Protein AF-A0A955GDG4-F1 (afdb_monomer_lite)

Sequence (163 aa):
MNALVKVDTLNDVQTFAKDVKKFIYDNKMWMDIHGKGYVFVDGWSLTGGLLGVSPLVKDLENLSDENTIRYRATVELVKEDKIVGVGVAICTNKEKGKTAFDEYAVASMAQTRAVGKAYRLYIGWIMKLAGFESTPFEEMQTEAVSPDKMAEIVKAAKNGEDS

pLDDT: mean 87.76, std 16.28, range [35.12, 98.75]

Structure (mmCIF, N/CA/C/O backbone):
data_AF-A0A955GDG4-F1
#
_entry.id   AF-A0A955GDG4-F1
#
loop_
_atom_site.group_PDB
_atom_site.id
_atom_site.type_symbol
_atom_site.label_atom_id
_atom_site.label_alt_id
_atom_site.label_comp_id
_atom_site.label_asym_id
_atom_site.label_entity_id
_atom_site.label_seq_id
_atom_site.pdbx_PDB_ins_code
_atom_site.Cartn_x
_atom_site.Cartn_y
_atom_site.Cartn_z
_atom_site.occupancy
_atom_site.B_iso_or_equiv
_atom_site.auth_seq_id
_atom_site.auth_comp_id
_atom_site.auth_asym_id
_atom_site.auth_atom_id
_atom_site.pdbx_PDB_model_num
ATOM 1 N N . MET A 1 1 ? -6.225 -12.538 7.804 1.00 63.41 1 MET A N 1
ATOM 2 C CA . MET A 1 1 ? -5.660 -11.972 9.050 1.00 63.41 1 MET A CA 1
ATOM 3 C C . MET A 1 1 ? -6.815 -11.401 9.855 1.00 63.41 1 MET A C 1
ATOM 5 O O . MET A 1 1 ? -7.653 -10.741 9.254 1.00 63.41 1 MET A O 1
ATOM 9 N N . ASN A 1 2 ? -6.910 -11.684 11.156 1.00 81.00 2 ASN A N 1
ATOM 10 C CA . ASN A 1 2 ? -7.973 -11.099 11.982 1.00 81.00 2 ASN A CA 1
ATOM 11 C C . ASN A 1 2 ? -7.687 -9.613 12.224 1.00 81.00 2 ASN A C 1
ATOM 13 O O . ASN A 1 2 ? -6.524 -9.222 12.320 1.00 81.00 2 ASN A O 1
ATOM 17 N N . ALA A 1 3 ? -8.738 -8.796 12.322 1.00 88.31 3 ALA A N 1
ATOM 18 C CA . ALA A 1 3 ? -8.584 -7.389 12.671 1.00 88.31 3 ALA A CA 1
ATOM 19 C C . ALA A 1 3 ? -7.998 -7.249 14.083 1.00 88.31 3 ALA A C 1
ATOM 21 O O . ALA A 1 3 ? -8.452 -7.913 15.016 1.00 88.31 3 ALA A O 1
ATOM 22 N N . LEU A 1 4 ? -6.998 -6.380 14.228 1.00 89.00 4 LEU A N 1
ATOM 23 C CA . LEU A 1 4 ? -6.408 -6.024 15.522 1.00 89.00 4 LEU A CA 1
ATOM 24 C C . LEU A 1 4 ? -7.190 -4.894 16.199 1.00 89.00 4 LEU A C 1
ATOM 26 O O . LEU A 1 4 ? -7.192 -4.789 17.422 1.00 89.00 4 LEU A O 1
ATOM 30 N N . VAL A 1 5 ? -7.868 -4.068 15.400 1.00 90.94 5 VAL A N 1
ATOM 31 C CA . VAL A 1 5 ? -8.708 -2.963 15.855 1.00 90.94 5 VAL A CA 1
ATOM 32 C C . VAL A 1 5 ? -10.131 -3.176 15.362 1.00 90.94 5 VAL A C 1
ATOM 34 O O . VAL A 1 5 ? -10.372 -3.428 14.179 1.00 90.94 5 VAL A O 1
ATOM 37 N N . LYS A 1 6 ? -11.087 -3.038 16.279 1.00 90.19 6 LYS A N 1
ATOM 38 C CA . LYS A 1 6 ? -12.514 -3.033 15.970 1.00 90.19 6 LYS A CA 1
ATOM 39 C C . LYS A 1 6 ? -13.004 -1.588 15.893 1.00 90.19 6 LYS A C 1
ATOM 41 O O . LYS A 1 6 ? -12.700 -0.796 16.778 1.00 90.19 6 LYS A O 1
ATOM 46 N N . VAL A 1 7 ? -13.735 -1.253 14.833 1.00 90.62 7 VAL A N 1
ATOM 47 C CA . VAL A 1 7 ? -14.260 0.096 14.584 1.00 90.62 7 VAL A CA 1
ATOM 48 C C . VAL A 1 7 ? -15.758 -0.027 14.327 1.00 90.62 7 VAL A C 1
ATOM 50 O O . VAL A 1 7 ? -16.162 -0.345 13.210 1.00 90.62 7 VAL A O 1
ATOM 53 N N . ASP A 1 8 ? -16.566 0.184 15.367 1.00 92.50 8 ASP A N 1
ATOM 54 C CA . ASP A 1 8 ? -18.025 0.009 15.308 1.00 92.50 8 ASP A CA 1
ATOM 55 C C . ASP A 1 8 ? -18.773 1.350 15.376 1.00 92.50 8 ASP A C 1
ATOM 57 O O . ASP A 1 8 ? -19.908 1.467 14.914 1.00 92.50 8 ASP A O 1
ATOM 61 N N . THR A 1 9 ? -18.145 2.377 15.954 1.00 95.00 9 THR A N 1
ATOM 62 C CA . THR A 1 9 ? -18.748 3.690 16.193 1.00 95.00 9 THR A CA 1
ATOM 63 C C . THR A 1 9 ? -17.945 4.824 15.555 1.00 95.00 9 THR A C 1
ATOM 65 O O . THR A 1 9 ? -16.758 4.698 15.255 1.00 95.00 9 THR A O 1
ATOM 68 N N . LEU A 1 10 ? -18.576 5.993 15.395 1.00 93.50 10 LEU A N 1
ATOM 69 C CA . LEU A 1 10 ? -17.876 7.206 14.954 1.00 93.50 10 LEU A CA 1
ATOM 70 C C . LEU A 1 10 ? -16.747 7.617 15.914 1.00 93.50 10 LEU A C 1
ATOM 72 O O . LEU A 1 10 ? -15.733 8.152 15.471 1.00 93.50 10 LEU A O 1
ATOM 76 N N . ASN A 1 11 ? -16.901 7.356 17.214 1.00 95.06 11 ASN A N 1
ATOM 77 C CA . ASN A 1 11 ? -15.852 7.624 18.194 1.00 95.06 11 ASN A CA 1
ATOM 78 C C . ASN A 1 11 ? -14.640 6.699 17.990 1.00 95.06 11 ASN A C 1
ATOM 80 O O . ASN A 1 11 ? -13.497 7.152 18.094 1.00 95.06 11 ASN A O 1
ATOM 84 N N . ASP A 1 12 ? -14.876 5.435 17.632 1.00 95.25 12 ASP A N 1
ATOM 85 C CA . ASP A 1 12 ? -13.801 4.491 17.309 1.00 95.25 12 ASP A CA 1
ATOM 86 C C . ASP A 1 12 ? -13.054 4.942 16.058 1.00 95.25 12 ASP A C 1
ATOM 88 O O . ASP A 1 12 ? -11.829 4.946 16.045 1.00 95.25 12 ASP A O 1
ATOM 92 N N . VAL A 1 13 ? -13.778 5.409 15.033 1.00 94.75 13 VAL A N 1
ATOM 93 C CA . VAL A 1 13 ? -13.177 5.976 13.817 1.00 94.75 13 VAL A CA 1
ATOM 94 C C . VAL A 1 13 ? -12.256 7.149 14.155 1.00 94.75 13 VAL A C 1
ATOM 96 O O . VAL A 1 13 ? -11.131 7.215 13.663 1.00 94.75 13 VAL A O 1
ATOM 99 N N . GLN A 1 14 ? -12.719 8.087 14.986 1.00 94.50 14 GLN A N 1
ATOM 100 C CA . GLN A 1 14 ? -11.936 9.267 15.358 1.00 94.50 14 GLN A CA 1
ATOM 101 C C . GLN A 1 14 ? -10.701 8.905 16.184 1.00 94.50 14 GLN A C 1
ATOM 103 O O . GLN A 1 14 ? -9.633 9.476 15.966 1.00 94.50 14 GLN A O 1
ATOM 108 N N . THR A 1 15 ? -10.844 7.971 17.124 1.00 95.94 15 THR A N 1
ATOM 109 C CA . THR A 1 15 ? -9.729 7.463 17.933 1.00 95.94 15 THR A CA 1
ATOM 110 C C . THR A 1 15 ? -8.715 6.752 17.044 1.00 95.94 15 THR A C 1
ATOM 112 O O . THR A 1 15 ? -7.544 7.122 17.030 1.00 95.94 15 THR A O 1
ATOM 115 N N . PHE A 1 16 ? -9.181 5.838 16.192 1.00 96.44 16 PHE A N 1
ATOM 116 C CA . PHE A 1 16 ? -8.334 5.100 15.265 1.00 96.44 16 PHE A CA 1
ATOM 117 C C . PHE A 1 16 ? -7.578 6.025 14.307 1.00 96.44 16 PHE A C 1
ATOM 119 O O . PHE A 1 16 ? -6.375 5.871 14.130 1.00 96.44 16 PHE A O 1
ATOM 126 N N . ALA A 1 17 ? -8.238 7.036 13.734 1.00 95.94 17 ALA A N 1
ATOM 127 C CA . ALA A 1 17 ? -7.579 7.999 12.853 1.00 95.94 17 ALA A CA 1
ATOM 128 C C . ALA A 1 17 ? -6.474 8.798 13.572 1.00 95.94 17 ALA A C 1
ATOM 130 O O . ALA A 1 17 ? -5.433 9.076 12.974 1.00 95.94 17 ALA A O 1
ATOM 131 N N . LYS A 1 18 ? -6.664 9.148 14.853 1.00 96.31 18 LYS A N 1
ATOM 132 C CA . LYS A 1 18 ? -5.635 9.820 15.667 1.00 96.31 18 LYS A CA 1
ATOM 133 C C . LYS A 1 18 ? -4.446 8.903 15.948 1.00 96.31 18 LYS A C 1
ATOM 135 O O . LYS A 1 18 ? -3.306 9.347 15.810 1.00 96.31 18 LYS A O 1
ATOM 140 N N . ASP A 1 19 ? -4.701 7.645 16.289 1.00 95.75 19 ASP A N 1
ATOM 141 C CA . ASP A 1 19 ? -3.647 6.665 16.570 1.00 95.75 19 ASP A CA 1
ATOM 142 C C . ASP A 1 19 ? -2.843 6.338 15.308 1.00 95.75 19 ASP A C 1
ATOM 144 O O . ASP A 1 19 ? -1.612 6.361 15.329 1.00 95.75 19 ASP A O 1
ATOM 148 N N . VAL A 1 20 ? -3.532 6.135 14.181 1.00 95.69 20 VAL A N 1
ATOM 149 C CA . VAL A 1 20 ? -2.919 5.948 12.858 1.00 95.69 20 VAL A CA 1
ATOM 150 C C . VAL A 1 20 ? -2.070 7.157 12.484 1.00 95.69 20 VAL A C 1
ATOM 152 O O . VAL A 1 20 ? -0.925 6.981 12.069 1.00 95.69 20 VAL A O 1
ATOM 155 N N . LYS A 1 21 ? -2.582 8.382 12.681 1.00 96.12 21 LYS A N 1
ATOM 156 C CA . LYS A 1 21 ? -1.802 9.607 12.466 1.00 96.12 21 LYS A CA 1
ATOM 157 C C . LYS A 1 21 ? -0.504 9.561 13.258 1.00 96.12 21 LYS A C 1
ATOM 159 O O . LYS A 1 21 ? 0.564 9.697 12.670 1.00 96.12 21 LYS A O 1
ATOM 164 N N . LYS A 1 22 ? -0.598 9.359 14.574 1.00 95.62 22 LYS A N 1
ATOM 165 C CA . LYS A 1 22 ? 0.564 9.337 15.464 1.00 95.62 22 LYS A CA 1
ATOM 166 C C . LYS A 1 22 ? 1.584 8.293 15.010 1.00 95.62 22 LYS A C 1
ATOM 168 O O . LYS A 1 22 ? 2.756 8.612 14.865 1.00 95.62 22 LYS A O 1
ATOM 173 N N . PHE A 1 23 ? 1.133 7.075 14.724 1.00 95.19 23 PHE A N 1
ATOM 174 C CA . PHE A 1 23 ? 2.026 5.990 14.335 1.00 95.19 23 PHE A CA 1
ATOM 175 C C . PHE A 1 23 ? 2.717 6.252 12.991 1.00 95.19 23 PHE A C 1
ATOM 177 O O . PHE A 1 23 ? 3.922 6.038 12.879 1.00 95.19 23 PHE A O 1
ATOM 184 N N . ILE A 1 24 ? 1.990 6.745 11.984 1.00 94.75 24 ILE A N 1
ATOM 185 C CA . ILE A 1 24 ? 2.569 7.091 10.676 1.00 94.75 24 ILE A CA 1
ATOM 186 C C . ILE A 1 24 ? 3.599 8.218 10.819 1.00 94.75 24 ILE A C 1
ATOM 188 O O . ILE A 1 24 ? 4.669 8.129 10.215 1.00 94.75 24 ILE A O 1
ATOM 192 N N . TYR A 1 25 ? 3.298 9.246 11.623 1.00 92.75 25 TYR A N 1
ATOM 193 C CA . TYR A 1 25 ? 4.219 10.355 11.887 1.00 92.75 25 TYR A CA 1
ATOM 194 C C . TYR A 1 25 ? 5.493 9.880 12.586 1.00 92.75 25 TYR A C 1
ATOM 196 O O . TYR A 1 25 ? 6.583 10.075 12.054 1.00 92.75 25 TYR A O 1
ATOM 204 N N . ASP A 1 26 ? 5.353 9.205 13.728 1.00 93.50 26 ASP A N 1
ATOM 205 C CA . ASP A 1 26 ? 6.481 8.783 14.565 1.00 93.50 26 ASP A CA 1
ATOM 206 C C . ASP A 1 26 ? 7.419 7.809 13.839 1.00 93.50 26 ASP A C 1
ATOM 208 O O . ASP A 1 26 ? 8.624 7.798 14.083 1.00 93.50 26 ASP A O 1
ATOM 212 N N . ASN A 1 27 ? 6.874 6.997 12.927 1.00 92.94 27 ASN A N 1
ATOM 213 C CA . ASN A 1 27 ? 7.638 6.015 12.158 1.00 92.94 27 ASN A CA 1
ATOM 214 C C . ASN A 1 27 ? 8.034 6.509 10.759 1.00 92.94 27 ASN A C 1
ATOM 216 O O . ASN A 1 27 ? 8.499 5.712 9.946 1.00 92.94 27 ASN A O 1
ATOM 220 N N . LYS A 1 28 ? 7.855 7.804 10.460 1.00 92.88 28 LYS A N 1
ATOM 221 C CA . LYS A 1 28 ? 8.263 8.430 9.190 1.00 92.88 28 LYS A CA 1
ATOM 222 C C . LYS A 1 28 ? 7.710 7.721 7.946 1.00 92.88 28 LYS A C 1
ATOM 224 O O . LYS A 1 28 ? 8.375 7.624 6.918 1.00 92.88 28 LYS A O 1
ATOM 229 N N . MET A 1 29 ? 6.467 7.241 8.024 1.00 95.38 29 MET A N 1
ATOM 230 C CA . MET A 1 29 ? 5.785 6.543 6.923 1.00 95.38 29 MET A CA 1
ATOM 231 C C . MET A 1 29 ? 5.067 7.508 5.960 1.00 95.38 29 MET A C 1
ATOM 233 O O . MET A 1 29 ? 4.070 7.155 5.327 1.00 95.38 29 MET A O 1
ATOM 237 N N . TRP A 1 30 ? 5.541 8.748 5.865 1.00 94.00 30 TRP A N 1
ATOM 238 C CA . TRP A 1 30 ? 4.927 9.810 5.078 1.00 94.00 30 TRP A CA 1
ATOM 239 C C . TRP A 1 30 ? 5.981 10.801 4.572 1.00 94.00 30 TRP A C 1
ATOM 241 O O . TRP A 1 30 ? 7.115 10.818 5.049 1.00 94.00 30 TRP A O 1
ATOM 251 N N . MET A 1 31 ? 5.591 11.640 3.614 1.00 90.56 31 MET A N 1
ATOM 252 C CA . MET A 1 31 ? 6.402 12.737 3.092 1.00 90.56 31 MET A CA 1
ATOM 253 C C . MET A 1 31 ? 5.569 14.012 2.960 1.00 90.56 31 MET A C 1
ATOM 255 O O . MET A 1 31 ? 4.429 13.958 2.493 1.00 90.56 31 MET A O 1
ATOM 259 N N . ASP A 1 32 ? 6.144 15.158 3.327 1.00 90.31 32 ASP A N 1
ATOM 260 C CA . ASP A 1 32 ? 5.565 16.460 2.997 1.00 90.31 32 ASP A CA 1
ATOM 261 C C . ASP A 1 32 ? 5.885 16.841 1.551 1.00 90.31 32 ASP A C 1
ATOM 263 O O . ASP A 1 32 ? 7.043 16.844 1.129 1.00 90.31 32 ASP A O 1
ATOM 267 N N . ILE A 1 33 ? 4.850 17.186 0.788 1.00 86.81 33 ILE A N 1
ATOM 268 C CA . ILE A 1 33 ? 4.995 17.807 -0.525 1.00 86.81 33 ILE A CA 1
ATOM 269 C C . ILE A 1 33 ? 4.131 19.064 -0.548 1.00 86.81 33 ILE A C 1
ATOM 271 O O . ILE A 1 33 ? 2.908 18.997 -0.691 1.00 86.81 33 ILE A O 1
ATOM 275 N N . HIS A 1 34 ? 4.792 20.218 -0.438 1.00 88.69 34 HIS A N 1
ATOM 276 C CA . HIS A 1 34 ? 4.173 21.547 -0.426 1.00 88.69 34 HIS A CA 1
ATOM 277 C C . HIS A 1 34 ? 3.135 21.727 0.697 1.00 88.69 34 HIS A C 1
ATOM 279 O O . HIS A 1 34 ? 2.036 22.232 0.456 1.00 88.69 34 HIS A O 1
ATOM 285 N N . GLY A 1 35 ? 3.473 21.309 1.921 1.00 86.81 35 GLY A N 1
ATOM 286 C CA . GLY A 1 35 ? 2.611 21.450 3.099 1.00 86.81 35 GL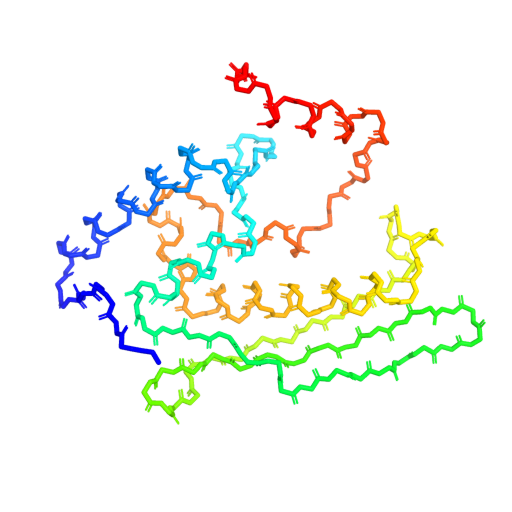Y A CA 1
ATOM 287 C C . GLY A 1 35 ? 1.472 20.430 3.162 1.00 86.81 35 GLY A C 1
ATOM 288 O O . GLY A 1 35 ? 0.496 20.632 3.887 1.00 86.81 35 GLY A O 1
ATOM 289 N N . LYS A 1 36 ? 1.550 19.364 2.360 1.00 89.62 36 LYS A N 1
ATOM 290 C CA . LYS A 1 36 ? 0.587 18.261 2.335 1.00 89.62 36 LYS A CA 1
ATOM 291 C C . LYS A 1 36 ? 1.314 16.953 2.612 1.00 89.62 36 LYS A C 1
ATOM 293 O O . LYS A 1 36 ? 2.249 16.610 1.894 1.00 89.62 36 LYS A O 1
ATOM 298 N N . GLY A 1 37 ? 0.848 16.207 3.611 1.00 92.62 37 GLY A N 1
ATOM 299 C CA . GLY A 1 37 ? 1.430 14.918 3.976 1.00 92.62 37 GLY A CA 1
ATOM 300 C C . GLY A 1 37 ? 0.875 13.767 3.138 1.00 92.62 37 GLY A C 1
ATOM 301 O O . GLY A 1 37 ? -0.323 13.494 3.185 1.00 92.62 37 GLY A O 1
ATOM 302 N N . TYR A 1 38 ? 1.740 13.062 2.414 1.00 94.25 38 TYR A N 1
ATOM 303 C CA . TYR A 1 38 ? 1.403 11.886 1.611 1.00 94.25 38 TYR A CA 1
ATOM 304 C C . TYR A 1 38 ? 2.000 10.634 2.243 1.00 94.25 38 TYR A C 1
ATOM 306 O O . TYR A 1 38 ? 3.196 10.576 2.510 1.00 94.25 38 TYR A O 1
ATOM 314 N N . VAL A 1 39 ? 1.163 9.629 2.486 1.00 95.69 39 VAL A N 1
ATOM 315 C CA . VAL A 1 39 ? 1.562 8.395 3.177 1.00 95.69 39 VAL A CA 1
ATOM 316 C C . VAL A 1 39 ? 2.139 7.400 2.168 1.00 95.69 39 VAL A C 1
ATOM 318 O O . VAL A 1 39 ? 1.540 7.194 1.105 1.00 95.69 39 VAL A O 1
ATOM 321 N N . PHE A 1 40 ? 3.272 6.777 2.506 1.00 96.06 40 PHE A N 1
ATOM 322 C CA . PHE A 1 40 ? 3.849 5.664 1.742 1.00 96.06 40 PHE A CA 1
ATOM 323 C C . PHE A 1 40 ? 2.964 4.420 1.836 1.00 96.06 40 PHE A C 1
ATOM 325 O O . PHE A 1 40 ? 2.215 4.244 2.800 1.00 96.06 40 PHE A O 1
ATOM 332 N N . VAL A 1 41 ? 3.073 3.512 0.871 1.00 96.06 41 VAL A N 1
ATOM 333 C CA . VAL A 1 41 ? 2.280 2.274 0.802 1.00 96.06 41 VAL A CA 1
ATOM 334 C C . VAL A 1 41 ? 2.343 1.441 2.090 1.00 96.06 41 VAL A C 1
ATOM 336 O O . VAL A 1 41 ? 1.364 0.781 2.445 1.00 96.06 41 VAL A O 1
ATOM 339 N N . ASP A 1 42 ? 3.440 1.526 2.841 1.00 93.75 42 ASP A N 1
ATOM 340 C CA . ASP A 1 42 ? 3.607 0.846 4.126 1.00 93.75 42 ASP A CA 1
ATOM 341 C C . ASP A 1 42 ? 2.626 1.366 5.186 1.00 93.75 42 ASP A C 1
ATOM 343 O O . ASP A 1 42 ? 2.003 0.572 5.890 1.00 93.75 42 ASP A O 1
ATOM 347 N N . GLY A 1 43 ? 2.393 2.682 5.255 1.00 96.31 43 GLY A N 1
ATOM 348 C CA . GLY A 1 43 ? 1.409 3.272 6.169 1.00 96.31 43 GLY A CA 1
ATOM 349 C C . GLY A 1 43 ? -0.035 2.918 5.790 1.00 96.31 43 GLY A C 1
ATOM 350 O O . GLY A 1 43 ? -0.879 2.676 6.661 1.00 96.31 43 GLY A O 1
ATOM 351 N N . TRP A 1 44 ? -0.317 2.798 4.488 1.00 97.62 44 TRP A N 1
ATOM 352 C CA . TRP A 1 44 ? -1.592 2.270 3.987 1.00 97.62 44 TRP A CA 1
ATOM 353 C C . TRP A 1 44 ? -1.797 0.807 4.377 1.00 97.62 44 TRP A C 1
ATOM 355 O O . TRP A 1 44 ? -2.863 0.446 4.880 1.00 97.62 44 TRP A O 1
ATOM 365 N N . SER A 1 45 ? -0.760 -0.009 4.202 1.00 96.38 45 SER A N 1
ATOM 366 C CA . SER A 1 45 ? -0.778 -1.437 4.519 1.00 96.38 45 SER A CA 1
ATOM 367 C C . SER A 1 45 ? -0.892 -1.687 6.021 1.00 96.38 45 SER A C 1
ATOM 369 O O . SER A 1 45 ? -1.659 -2.553 6.431 1.00 96.38 45 SER A O 1
ATOM 371 N N . LEU A 1 46 ? -0.218 -0.886 6.851 1.00 95.81 46 LEU A N 1
ATOM 372 C CA . LEU A 1 46 ? -0.382 -0.892 8.305 1.00 95.81 46 LEU A CA 1
ATOM 373 C C . LEU A 1 46 ? -1.840 -0.620 8.687 1.00 95.81 46 LEU A C 1
ATOM 375 O O . LEU A 1 46 ? -2.449 -1.400 9.415 1.00 95.81 46 LEU A O 1
ATOM 379 N N . THR A 1 47 ? -2.408 0.474 8.176 1.00 96.56 47 THR A N 1
ATOM 380 C CA . THR A 1 47 ? -3.779 0.887 8.510 1.00 96.56 47 THR A CA 1
ATOM 381 C C . THR A 1 47 ? -4.793 -0.171 8.083 1.00 96.56 47 THR A C 1
ATOM 383 O O . THR A 1 47 ? -5.685 -0.527 8.852 1.00 96.56 47 THR A O 1
ATOM 386 N N . GLY A 1 48 ? -4.631 -0.729 6.880 1.00 97.06 48 GLY A N 1
ATOM 387 C CA . GLY A 1 48 ? -5.433 -1.851 6.405 1.00 97.06 48 GLY A CA 1
ATOM 388 C C . GLY A 1 48 ? -5.272 -3.104 7.264 1.00 97.06 48 GLY A C 1
ATOM 389 O O . GLY A 1 48 ? -6.269 -3.701 7.667 1.00 97.06 48 GLY A O 1
ATOM 390 N N . GLY A 1 49 ? -4.036 -3.471 7.599 1.00 96.75 49 GLY A N 1
ATOM 391 C CA . GLY A 1 49 ? -3.714 -4.638 8.418 1.00 96.75 49 GLY A CA 1
ATOM 392 C C . GLY A 1 49 ? -4.330 -4.570 9.814 1.00 96.75 49 GLY A C 1
ATOM 393 O O . GLY A 1 49 ? -4.913 -5.553 10.271 1.00 96.75 49 GLY A O 1
ATOM 394 N N . LEU A 1 50 ? -4.313 -3.394 10.453 1.00 96.00 50 LEU A N 1
ATOM 395 C CA . LEU A 1 50 ? -4.992 -3.162 11.735 1.00 96.00 50 LEU A CA 1
ATOM 396 C C . LEU A 1 50 ? -6.503 -3.437 11.646 1.00 96.00 50 LEU A C 1
ATOM 398 O O . LEU A 1 50 ? -7.088 -3.968 12.588 1.00 96.00 50 LEU A O 1
ATOM 402 N N . LEU A 1 51 ? -7.117 -3.161 10.493 1.00 96.06 51 LEU A N 1
ATOM 403 C CA . LEU A 1 51 ? -8.529 -3.436 10.198 1.00 96.06 51 LEU A CA 1
ATOM 404 C C . LEU A 1 51 ? -8.790 -4.860 9.664 1.00 96.06 51 LEU A C 1
ATOM 406 O O . LEU A 1 51 ? -9.925 -5.177 9.283 1.00 96.06 51 LEU A O 1
ATOM 410 N N . GLY A 1 52 ? -7.762 -5.714 9.625 1.00 96.62 52 GLY A N 1
ATOM 411 C CA . GLY A 1 52 ? -7.836 -7.093 9.134 1.00 96.62 52 GLY A CA 1
ATOM 412 C C . GLY A 1 52 ? -7.875 -7.213 7.609 1.00 96.62 52 GLY A C 1
ATOM 413 O O . GLY A 1 52 ? -8.374 -8.208 7.089 1.00 96.62 52 GLY A O 1
ATOM 414 N N . VAL A 1 53 ? -7.400 -6.195 6.888 1.00 97.75 53 VAL A N 1
ATOM 415 C CA . VAL A 1 53 ? -7.452 -6.109 5.423 1.00 97.75 53 VAL A CA 1
ATOM 416 C C . VAL A 1 53 ? -6.042 -6.222 4.862 1.00 97.75 53 VAL A C 1
ATOM 418 O O . VAL A 1 53 ? -5.197 -5.362 5.118 1.00 97.75 53 VAL A O 1
ATOM 421 N N . SER A 1 54 ? -5.786 -7.255 4.066 1.00 97.31 54 SER A N 1
ATOM 422 C CA . SER A 1 54 ? -4.468 -7.527 3.482 1.00 97.31 54 SER A CA 1
ATOM 423 C C . SER A 1 54 ? -4.497 -7.381 1.960 1.00 97.31 54 SER A C 1
ATOM 425 O O . SER A 1 54 ? -5.500 -7.755 1.350 1.00 97.31 54 SER A O 1
ATOM 427 N N . PRO A 1 55 ? -3.429 -6.875 1.322 1.00 97.88 55 PRO A N 1
ATOM 428 C CA . PRO A 1 55 ? -3.351 -6.813 -0.125 1.00 97.88 55 PRO A CA 1
ATOM 429 C C . PRO A 1 55 ? -2.818 -8.138 -0.685 1.00 97.88 55 PRO A C 1
ATOM 431 O O . PRO A 1 55 ? -1.928 -8.762 -0.107 1.00 97.88 55 PRO A O 1
ATOM 434 N N . LEU A 1 56 ? -3.332 -8.551 -1.837 1.00 97.75 56 LEU A N 1
ATOM 435 C CA . LEU A 1 56 ? -2.893 -9.721 -2.583 1.00 97.75 56 LEU A CA 1
ATOM 436 C C . LEU A 1 56 ? -2.665 -9.308 -4.035 1.00 97.75 56 LEU A C 1
ATOM 438 O O . LEU A 1 56 ? -3.572 -8.798 -4.691 1.00 97.75 56 LEU A O 1
ATOM 442 N N . VAL A 1 57 ? -1.449 -9.513 -4.542 1.00 98.00 57 VAL A N 1
ATOM 443 C CA . VAL A 1 57 ? -1.148 -9.290 -5.962 1.00 98.00 57 VAL A CA 1
ATOM 444 C C . VAL A 1 57 ? -1.837 -10.392 -6.753 1.00 98.00 57 VAL A C 1
ATOM 446 O O . VAL A 1 57 ? -1.443 -11.554 -6.691 1.00 98.00 57 VAL A O 1
ATOM 449 N N . LYS A 1 58 ? -2.912 -10.023 -7.446 1.00 98.25 58 LYS A N 1
ATOM 450 C CA . LYS A 1 58 ? -3.717 -10.947 -8.238 1.00 98.25 58 LYS A CA 1
ATOM 451 C C . LYS A 1 58 ? -3.045 -11.257 -9.566 1.00 98.25 58 LYS A C 1
ATOM 453 O O . LYS A 1 58 ? -3.101 -12.396 -10.020 1.00 98.25 58 LYS A O 1
ATOM 458 N N . ASP A 1 59 ? -2.454 -10.2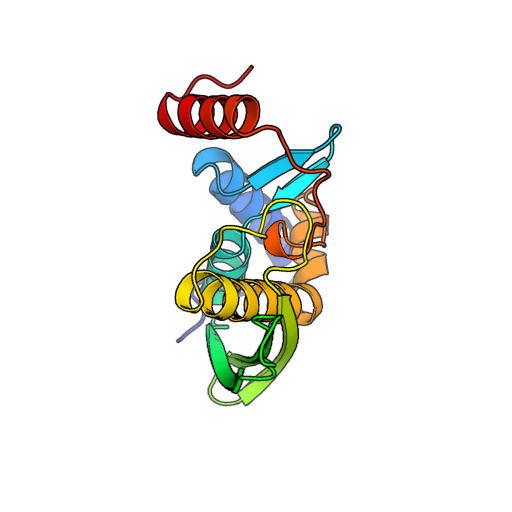34 -10.175 1.00 98.19 59 ASP A N 1
ATOM 459 C CA . ASP A 1 59 ? -1.842 -10.333 -11.490 1.00 98.19 59 ASP A CA 1
ATOM 460 C C . ASP A 1 59 ? -0.727 -9.299 -11.675 1.00 98.19 59 ASP A C 1
ATOM 462 O O . ASP A 1 59 ? -0.785 -8.198 -11.111 1.00 98.19 59 ASP A O 1
ATOM 466 N N . LEU A 1 60 ? 0.276 -9.665 -12.474 1.00 98.38 60 LEU A N 1
ATOM 467 C CA . LEU A 1 60 ? 1.408 -8.823 -12.849 1.00 98.38 60 LEU A CA 1
ATOM 468 C C . LEU A 1 60 ? 1.763 -9.084 -14.316 1.00 98.38 60 LEU A C 1
ATOM 470 O O . LEU A 1 60 ? 2.512 -10.002 -14.646 1.00 98.38 60 LEU A O 1
ATOM 474 N N . GLU A 1 61 ? 1.227 -8.247 -15.193 1.00 98.38 61 GLU A N 1
ATOM 475 C CA . GLU A 1 61 ? 1.355 -8.386 -16.639 1.00 98.38 61 GLU A CA 1
ATOM 476 C C . GLU A 1 61 ? 2.566 -7.596 -17.139 1.00 98.38 61 GLU A C 1
ATOM 478 O O . GLU A 1 61 ? 2.671 -6.385 -16.903 1.00 98.38 61 GLU A O 1
ATOM 483 N N . ASN A 1 62 ? 3.458 -8.267 -17.871 1.00 98.12 62 ASN A N 1
ATOM 484 C CA . ASN A 1 62 ? 4.503 -7.602 -18.642 1.00 98.12 62 ASN A CA 1
ATOM 485 C C . ASN A 1 62 ? 3.895 -7.070 -19.952 1.00 98.12 62 ASN A C 1
ATOM 487 O O . ASN A 1 62 ? 3.444 -7.842 -20.793 1.00 98.12 62 ASN A O 1
ATOM 491 N N . LEU A 1 63 ? 3.876 -5.746 -20.107 1.00 97.81 63 LEU A N 1
ATOM 492 C CA . LEU A 1 63 ? 3.367 -5.022 -21.279 1.00 97.81 63 LEU A CA 1
ATOM 493 C C . LEU A 1 63 ? 4.501 -4.304 -22.032 1.00 97.81 63 LEU A C 1
ATOM 495 O O . LEU A 1 63 ? 4.262 -3.272 -22.674 1.00 97.81 63 LEU A O 1
ATOM 499 N N . SER A 1 64 ? 5.734 -4.783 -21.857 1.00 96.69 64 SER A N 1
ATOM 500 C CA . SER A 1 64 ? 6.941 -4.188 -22.426 1.00 96.69 64 SER A CA 1
ATOM 501 C C . SER A 1 64 ? 7.029 -4.400 -23.938 1.00 96.69 64 SER A C 1
ATOM 503 O O . SER A 1 64 ? 6.486 -5.356 -24.490 1.00 96.69 64 SER A O 1
ATOM 505 N N . ASP A 1 65 ? 7.743 -3.492 -24.594 1.00 95.94 65 ASP A N 1
ATOM 506 C CA . ASP A 1 65 ? 8.160 -3.583 -25.993 1.00 95.94 65 ASP A CA 1
ATOM 507 C C . ASP A 1 65 ? 9.692 -3.457 -26.086 1.00 95.94 65 ASP A C 1
ATOM 509 O O . ASP A 1 65 ? 10.368 -3.300 -25.069 1.00 95.94 65 ASP A O 1
ATOM 513 N N . GLU A 1 66 ? 10.253 -3.508 -27.297 1.00 92.81 66 GLU A N 1
ATOM 514 C CA . GLU A 1 66 ? 11.708 -3.454 -27.527 1.00 92.81 66 GLU A CA 1
ATOM 515 C C . GLU A 1 66 ? 12.399 -2.233 -26.892 1.00 92.81 66 GLU A C 1
ATOM 517 O O . GLU A 1 66 ? 13.589 -2.283 -26.590 1.00 92.81 66 GLU A O 1
ATOM 522 N N . ASN A 1 67 ? 11.672 -1.131 -26.677 1.00 92.12 67 ASN A N 1
ATOM 523 C CA . ASN A 1 67 ? 12.232 0.151 -26.249 1.00 92.12 67 ASN A CA 1
ATOM 524 C C . ASN A 1 67 ? 11.707 0.632 -24.889 1.00 92.12 67 ASN A C 1
ATOM 526 O O . ASN A 1 67 ? 12.140 1.686 -24.392 1.00 92.12 67 ASN A O 1
ATOM 530 N N . THR A 1 68 ? 10.746 -0.085 -24.309 1.00 94.75 68 THR A N 1
ATOM 531 C CA . THR A 1 68 ? 9.976 0.365 -23.152 1.00 94.75 68 THR A CA 1
ATOM 532 C C . THR A 1 68 ? 9.676 -0.788 -22.219 1.00 94.75 68 THR A C 1
ATOM 534 O O . THR A 1 68 ? 8.959 -1.717 -22.575 1.00 94.75 68 THR A O 1
ATOM 537 N N . ILE A 1 69 ? 10.119 -0.648 -20.973 1.00 96.25 69 ILE A N 1
ATOM 538 C CA . ILE A 1 69 ? 9.693 -1.531 -19.895 1.00 96.25 69 ILE A CA 1
ATOM 539 C C . ILE A 1 69 ? 8.363 -1.009 -19.364 1.00 96.25 69 ILE A C 1
ATOM 541 O O . ILE A 1 69 ? 8.249 0.175 -19.010 1.00 96.25 69 ILE A O 1
ATOM 545 N N . ARG A 1 70 ? 7.354 -1.876 -19.287 1.00 97.56 70 ARG A N 1
ATOM 546 C CA . ARG A 1 70 ? 6.031 -1.543 -18.760 1.00 97.56 70 ARG A CA 1
ATOM 547 C C . ARG A 1 70 ? 5.410 -2.744 -18.066 1.00 97.56 70 ARG A C 1
ATOM 549 O O . ARG A 1 70 ? 5.317 -3.818 -18.643 1.00 97.56 70 ARG A O 1
ATOM 556 N N . TYR A 1 71 ? 4.899 -2.517 -16.864 1.00 98.31 71 TYR A N 1
ATOM 557 C CA . TYR A 1 71 ? 4.158 -3.518 -16.107 1.00 98.31 71 TYR A CA 1
ATOM 558 C C . TYR A 1 71 ? 2.814 -2.976 -15.661 1.00 98.31 71 TYR A C 1
ATOM 560 O O . TYR A 1 71 ? 2.715 -1.817 -15.249 1.00 98.31 71 TYR A O 1
ATOM 568 N N . ARG A 1 72 ? 1.797 -3.833 -15.707 1.00 98.50 72 ARG A N 1
ATOM 569 C CA . ARG A 1 72 ? 0.496 -3.604 -15.083 1.00 98.50 72 ARG A CA 1
ATOM 570 C C . ARG A 1 72 ? 0.342 -4.568 -13.919 1.00 98.50 72 ARG A C 1
ATOM 572 O O . ARG A 1 72 ? 0.535 -5.762 -14.088 1.00 98.50 72 ARG A O 1
ATOM 579 N N . ALA A 1 73 ? -0.022 -4.054 -12.753 1.00 98.69 73 ALA A N 1
ATOM 580 C CA . ALA A 1 73 ? -0.345 -4.874 -11.596 1.00 98.69 73 ALA A CA 1
ATOM 581 C C . ALA A 1 73 ? -1.818 -4.706 -11.223 1.00 98.69 73 ALA A C 1
ATOM 583 O O . ALA A 1 73 ? -2.345 -3.587 -11.241 1.00 98.69 73 ALA A O 1
ATOM 584 N N . THR A 1 74 ? -2.450 -5.813 -10.843 1.00 98.75 74 THR A N 1
ATOM 585 C CA . THR A 1 74 ? -3.782 -5.849 -10.234 1.00 98.75 74 THR A CA 1
ATOM 586 C C . THR A 1 74 ? -3.648 -6.397 -8.820 1.00 98.75 74 THR A C 1
ATOM 588 O O . THR A 1 74 ? -3.084 -7.471 -8.616 1.00 98.75 74 THR A O 1
ATOM 591 N N . VAL A 1 75 ? -4.159 -5.662 -7.837 1.00 98.75 75 VAL A N 1
ATOM 592 C CA . VAL A 1 75 ? -4.136 -6.026 -6.418 1.00 98.75 75 VAL A CA 1
ATOM 593 C C . VAL A 1 75 ? -5.557 -6.092 -5.891 1.00 98.75 75 VAL A C 1
ATOM 595 O O . VAL A 1 75 ? -6.334 -5.158 -6.075 1.00 98.75 75 VAL A O 1
ATOM 598 N N . GLU A 1 76 ? -5.877 -7.173 -5.196 1.00 98.69 76 GLU A N 1
ATOM 599 C CA . GLU A 1 76 ? -7.118 -7.347 -4.449 1.00 98.69 76 GLU A CA 1
ATOM 600 C C . GLU A 1 76 ? -6.851 -7.097 -2.962 1.00 98.69 76 GLU A C 1
ATOM 602 O O . GLU A 1 76 ? -5.829 -7.513 -2.424 1.00 98.69 76 GLU A O 1
ATOM 607 N N . LEU A 1 77 ? -7.766 -6.418 -2.278 1.00 98.62 77 LEU A N 1
ATOM 608 C CA . LEU A 1 77 ? -7.788 -6.369 -0.821 1.00 98.62 77 LEU A CA 1
ATOM 609 C C . LEU A 1 77 ? -8.690 -7.476 -0.306 1.00 98.62 77 LEU A C 1
ATOM 611 O O . LEU A 1 77 ? -9.844 -7.570 -0.723 1.00 98.62 77 LEU A O 1
ATOM 615 N N . VAL A 1 78 ? -8.188 -8.264 0.637 1.0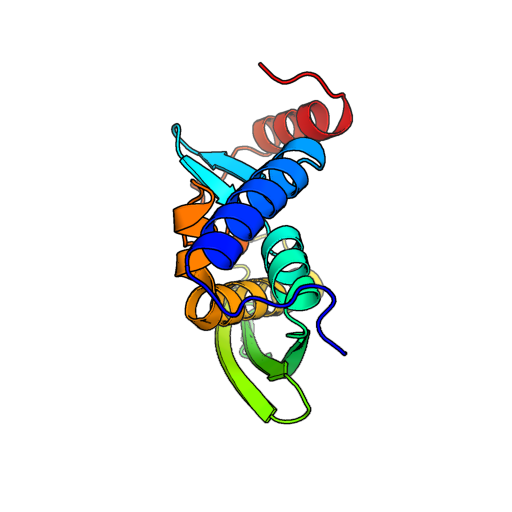0 98.06 78 VAL A N 1
ATOM 616 C CA . VAL A 1 78 ? -8.898 -9.397 1.225 1.00 98.06 78 VAL A CA 1
ATOM 617 C C . VAL A 1 78 ? -9.151 -9.138 2.705 1.00 98.06 78 VAL A C 1
ATOM 619 O O . VAL A 1 78 ? -8.231 -8.792 3.449 1.00 98.06 78 VAL A O 1
ATOM 622 N N . LYS A 1 79 ? -10.396 -9.339 3.138 1.00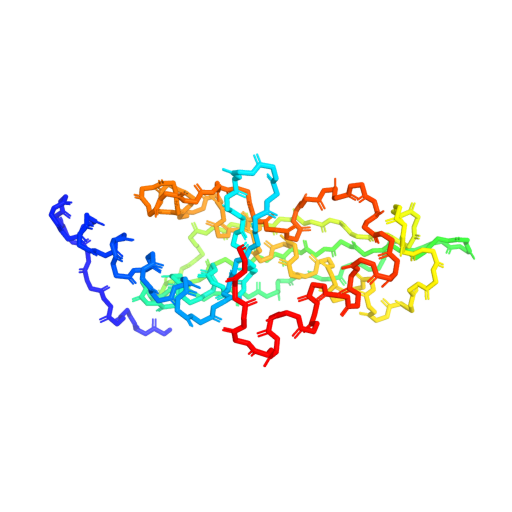 96.38 79 LYS A N 1
ATOM 623 C CA . LYS A 1 79 ? -10.817 -9.338 4.543 1.00 96.38 79 LYS A CA 1
ATOM 624 C C . LYS A 1 79 ? -11.711 -10.551 4.775 1.00 96.38 79 LYS A C 1
ATOM 626 O O . LYS A 1 79 ? -12.708 -10.694 4.076 1.00 96.38 79 LYS A O 1
ATOM 631 N N . GLU A 1 80 ? -11.353 -11.410 5.731 1.00 93.31 80 GLU A N 1
ATOM 632 C CA . GLU A 1 80 ? -12.111 -12.642 6.044 1.00 93.31 80 GLU A CA 1
ATOM 633 C C . GLU A 1 80 ? -12.445 -13.467 4.782 1.00 93.31 80 GLU A C 1
ATOM 635 O O . GLU A 1 80 ? -13.599 -13.806 4.528 1.00 93.31 80 GLU A O 1
ATOM 640 N N . ASP A 1 81 ? -11.433 -13.706 3.942 1.00 91.38 81 ASP A N 1
ATOM 641 C CA . ASP A 1 81 ? -11.524 -14.450 2.673 1.00 91.38 81 ASP A CA 1
ATOM 642 C C . ASP A 1 81 ? -12.448 -13.839 1.602 1.00 91.38 81 ASP A C 1
ATOM 644 O O . ASP A 1 81 ? -12.716 -14.455 0.570 1.00 91.38 81 ASP A O 1
ATOM 648 N N . LYS A 1 82 ? -12.905 -12.597 1.797 1.00 96.56 82 LYS A N 1
ATOM 649 C CA . LYS A 1 82 ? -13.684 -11.837 0.814 1.00 96.56 82 LYS A CA 1
ATOM 650 C C . LYS A 1 82 ? -12.847 -10.728 0.200 1.00 96.56 82 LYS A C 1
ATOM 652 O O . LYS A 1 82 ? -12.147 -10.003 0.906 1.00 96.56 82 LYS A O 1
ATOM 657 N N . ILE A 1 83 ? -12.988 -10.548 -1.110 1.00 97.94 83 ILE A N 1
ATOM 658 C CA . ILE A 1 83 ? -12.433 -9.393 -1.817 1.00 97.94 83 ILE A CA 1
ATOM 659 C C . ILE A 1 83 ? -13.272 -8.163 -1.450 1.00 97.94 83 ILE A C 1
ATOM 661 O O . ILE A 1 83 ? -14.480 -8.139 -1.681 1.00 97.94 83 ILE A O 1
ATOM 665 N N . VAL A 1 84 ? -12.633 -7.149 -0.869 1.00 97.88 84 VAL A N 1
ATOM 666 C CA . VAL A 1 84 ? -13.281 -5.906 -0.405 1.00 97.88 84 VAL A CA 1
ATOM 667 C C . VAL A 1 84 ? -12.852 -4.667 -1.186 1.00 97.88 84 VAL A C 1
ATOM 669 O O . VAL A 1 84 ? -13.454 -3.605 -1.045 1.00 97.88 84 VAL A O 1
ATOM 672 N N . GLY A 1 85 ? -11.827 -4.788 -2.025 1.00 97.69 85 GLY A N 1
ATOM 673 C CA . GLY A 1 85 ? -11.333 -3.701 -2.857 1.00 97.69 85 GLY A CA 1
ATOM 674 C C . GLY A 1 85 ? -10.386 -4.211 -3.929 1.00 97.69 85 GLY A C 1
ATOM 675 O O . GLY A 1 85 ? -9.816 -5.291 -3.794 1.00 97.69 85 GLY A O 1
ATOM 676 N N . VAL A 1 86 ? -10.222 -3.431 -4.993 1.00 98.38 86 VAL A N 1
ATOM 677 C CA . VAL A 1 86 ? -9.302 -3.738 -6.091 1.00 98.38 86 VAL A CA 1
ATOM 678 C C . VAL A 1 86 ? -8.571 -2.464 -6.491 1.00 98.38 86 VAL A C 1
ATOM 680 O O . VAL A 1 86 ? -9.179 -1.400 -6.603 1.00 98.38 86 VAL A O 1
ATOM 683 N N . GLY A 1 87 ? -7.268 -2.574 -6.713 1.00 97.94 87 GLY A N 1
ATOM 684 C CA . GLY A 1 87 ? -6.424 -1.525 -7.265 1.00 97.94 87 GLY A CA 1
ATOM 685 C C . GLY A 1 87 ? -5.708 -2.025 -8.507 1.00 97.94 87 GLY A C 1
ATOM 686 O O . GLY A 1 87 ? -5.222 -3.151 -8.547 1.00 97.94 87 GLY A O 1
ATOM 687 N N . VAL A 1 88 ? -5.635 -1.176 -9.525 1.00 98.25 88 VAL A N 1
ATOM 688 C CA . VAL A 1 88 ? -4.880 -1.447 -10.750 1.00 98.25 88 VAL A CA 1
ATOM 689 C C . VAL A 1 88 ? -3.938 -0.282 -10.980 1.00 98.25 88 VAL A C 1
ATOM 691 O O . VAL A 1 88 ? -4.353 0.876 -10.893 1.00 98.25 88 VAL A O 1
ATOM 694 N N . ALA A 1 89 ? -2.682 -0.583 -11.287 1.00 97.19 89 ALA A N 1
ATOM 695 C CA . ALA A 1 89 ? -1.694 0.429 -11.620 1.00 97.19 89 ALA A CA 1
ATOM 696 C C . ALA A 1 89 ? -0.757 -0.040 -12.729 1.00 97.19 89 ALA A C 1
ATOM 698 O O . ALA A 1 89 ? -0.533 -1.234 -12.919 1.00 97.19 89 ALA A O 1
ATOM 699 N N . ILE A 1 90 ? -0.198 0.933 -13.445 1.00 96.88 90 ILE A N 1
ATOM 700 C CA . ILE A 1 90 ? 0.843 0.725 -14.447 1.00 96.88 90 ILE A CA 1
ATOM 701 C C . ILE A 1 90 ? 2.097 1.471 -13.991 1.00 96.88 90 ILE A C 1
ATOM 703 O O . ILE A 1 90 ? 2.017 2.556 -13.406 1.00 96.88 90 ILE A O 1
ATOM 707 N N . CYS A 1 91 ? 3.260 0.884 -14.256 1.00 94.94 91 CYS A N 1
ATOM 708 C CA . CYS A 1 91 ? 4.540 1.567 -14.151 1.00 94.94 91 CYS A CA 1
ATOM 709 C C . CYS A 1 91 ? 5.350 1.351 -15.429 1.00 94.94 91 CYS A C 1
ATOM 711 O O . CYS A 1 91 ? 5.302 0.274 -16.026 1.00 94.94 91 CYS A O 1
ATOM 713 N N . THR A 1 92 ? 6.093 2.373 -15.852 1.00 95.56 92 THR A N 1
ATOM 714 C CA . THR A 1 92 ? 7.005 2.287 -16.999 1.00 95.56 92 THR A CA 1
ATOM 715 C C . THR A 1 92 ? 8.320 3.022 -16.752 1.00 95.56 92 THR A C 1
ATOM 717 O O . THR A 1 92 ? 8.348 4.042 -16.060 1.00 95.56 92 THR A O 1
ATOM 720 N N . ASN A 1 93 ? 9.413 2.540 -17.357 1.00 92.56 93 ASN A N 1
ATOM 721 C CA . ASN A 1 93 ? 10.707 3.233 -17.341 1.00 92.56 93 ASN A CA 1
ATOM 722 C C . ASN A 1 93 ? 10.686 4.574 -18.104 1.00 92.56 93 ASN A C 1
ATOM 724 O O . ASN A 1 93 ? 11.611 5.368 -17.977 1.00 92.56 93 ASN A O 1
ATOM 728 N N . LYS A 1 94 ? 9.629 4.875 -18.872 1.00 92.31 94 LYS A N 1
ATOM 729 C CA . LYS A 1 94 ? 9.447 6.186 -19.525 1.00 92.31 94 LYS A CA 1
ATOM 730 C C . LYS A 1 94 ? 8.899 7.270 -18.596 1.00 92.31 94 LYS A C 1
ATOM 732 O O . LYS A 1 94 ? 8.809 8.427 -18.999 1.00 92.31 94 LYS A O 1
ATOM 737 N N . GLU A 1 95 ? 8.524 6.931 -17.366 1.00 87.81 95 GLU A N 1
ATOM 738 C CA . GLU A 1 95 ? 8.163 7.943 -16.377 1.00 87.81 95 GLU A CA 1
ATOM 739 C C . GLU A 1 95 ? 9.376 8.798 -15.997 1.00 87.81 95 GLU A C 1
ATOM 741 O O . GLU A 1 95 ? 10.515 8.324 -15.956 1.00 87.81 95 GLU A O 1
ATOM 746 N N . LYS A 1 96 ? 9.130 10.079 -15.700 1.00 83.44 96 LYS A N 1
ATOM 747 C CA . LYS A 1 96 ? 10.181 11.037 -15.340 1.00 83.44 96 LYS A CA 1
ATOM 748 C C . LYS A 1 96 ? 11.032 10.480 -14.189 1.00 83.44 96 LYS A C 1
ATOM 750 O O . LYS A 1 96 ? 10.499 10.098 -13.152 1.00 83.44 96 LYS A O 1
ATOM 755 N N . GLY A 1 97 ? 12.350 10.439 -14.382 1.00 78.81 97 GLY A N 1
ATOM 756 C CA . GLY A 1 97 ? 13.304 9.933 -13.387 1.00 78.81 97 GLY A CA 1
ATOM 757 C C . GLY A 1 97 ? 13.458 8.407 -13.329 1.00 78.81 97 GLY A C 1
ATOM 758 O O . GLY A 1 97 ? 14.240 7.931 -12.514 1.00 78.81 97 GLY A O 1
ATOM 759 N N . LYS A 1 98 ? 12.768 7.640 -14.188 1.00 80.75 98 LYS A N 1
ATOM 760 C CA . LYS A 1 98 ? 12.805 6.163 -14.184 1.00 80.75 98 LYS A CA 1
ATOM 761 C C . LYS A 1 98 ? 13.453 5.534 -15.412 1.00 80.75 98 LYS A C 1
ATOM 763 O O . LYS A 1 98 ? 13.426 4.319 -15.567 1.00 80.75 98 LYS A O 1
ATOM 768 N N . THR A 1 99 ? 14.069 6.338 -16.273 1.00 78.00 99 THR A N 1
ATOM 769 C CA . THR A 1 99 ? 14.691 5.863 -17.520 1.00 78.00 99 THR A CA 1
ATOM 770 C C . THR A 1 99 ? 15.839 4.885 -17.293 1.00 78.00 99 THR A C 1
ATOM 772 O O . THR A 1 99 ? 16.099 4.064 -18.164 1.00 78.00 99 THR A O 1
ATOM 775 N N . ALA A 1 100 ? 16.497 4.955 -16.133 1.00 82.38 100 ALA A N 1
ATOM 776 C CA . ALA A 1 100 ? 17.584 4.060 -15.736 1.00 82.38 100 ALA A CA 1
ATOM 777 C C . ALA A 1 100 ? 17.127 2.890 -14.843 1.00 82.38 100 ALA A C 1
ATOM 779 O O . ALA A 1 100 ? 17.968 2.196 -14.286 1.00 82.38 100 ALA A O 1
ATOM 780 N N . PHE A 1 101 ? 15.818 2.706 -14.634 1.00 85.50 101 PHE A N 1
ATOM 781 C CA . PHE A 1 101 ? 15.324 1.649 -13.754 1.00 85.50 101 PHE A CA 1
ATOM 782 C C . PHE A 1 101 ? 15.366 0.303 -14.470 1.00 85.50 101 PHE A C 1
ATOM 784 O O . PHE A 1 101 ? 14.883 0.176 -15.598 1.00 85.50 101 PHE A O 1
ATOM 791 N N . ASP A 1 102 ? 15.875 -0.699 -13.762 1.00 91.69 102 ASP A N 1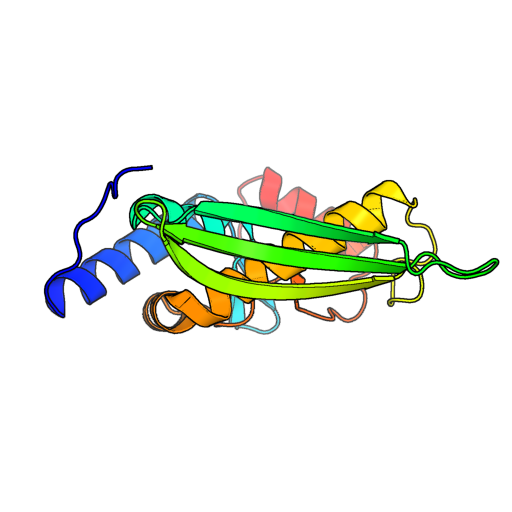
ATOM 792 C CA . ASP A 1 102 ? 15.826 -2.090 -14.190 1.00 91.69 102 ASP A CA 1
ATOM 793 C C . ASP A 1 102 ? 14.384 -2.616 -14.232 1.00 91.69 102 ASP A C 1
ATOM 795 O O . ASP A 1 102 ? 13.477 -2.106 -13.563 1.00 91.69 102 ASP A O 1
ATOM 799 N N . GLU A 1 103 ? 14.177 -3.700 -14.978 1.00 93.31 103 GLU A N 1
ATOM 800 C CA . GLU A 1 103 ? 12.859 -4.311 -15.172 1.00 93.31 103 GLU A CA 1
ATOM 801 C C . GLU A 1 103 ? 12.168 -4.683 -13.853 1.00 93.31 103 GLU A C 1
ATOM 803 O O . GLU A 1 103 ? 11.007 -4.324 -13.631 1.00 93.31 103 GLU A O 1
ATOM 808 N N . TYR A 1 104 ? 12.903 -5.310 -12.927 1.00 94.38 104 TYR A N 1
ATOM 809 C CA . TYR A 1 104 ? 12.367 -5.700 -11.619 1.00 94.38 104 TYR A CA 1
ATOM 810 C C . TYR A 1 104 ? 11.890 -4.492 -10.798 1.00 94.38 104 TYR A C 1
ATOM 812 O O . TYR A 1 104 ? 10.914 -4.601 -10.049 1.00 94.38 104 TYR A O 1
ATOM 820 N N . ALA A 1 105 ? 12.550 -3.336 -10.936 1.00 93.06 105 ALA A N 1
ATOM 821 C CA . ALA A 1 105 ? 12.184 -2.124 -10.218 1.00 93.06 105 ALA A CA 1
ATOM 822 C C . ALA A 1 105 ? 10.870 -1.560 -10.775 1.00 93.06 105 ALA A C 1
ATOM 824 O O . ALA A 1 105 ? 9.971 -1.221 -10.005 1.00 93.06 105 ALA A O 1
ATOM 825 N N . VAL A 1 106 ? 10.703 -1.544 -12.103 1.00 94.06 106 VAL A N 1
ATOM 826 C CA . VAL A 1 106 ? 9.447 -1.126 -12.750 1.00 94.06 106 VAL A CA 1
ATOM 827 C C . VAL A 1 106 ? 8.290 -2.051 -12.356 1.00 94.06 106 VAL A C 1
ATOM 829 O O . VAL A 1 106 ? 7.222 -1.564 -11.978 1.00 94.06 106 VAL A O 1
ATOM 832 N N . ALA A 1 107 ? 8.508 -3.368 -12.375 1.00 96.56 107 ALA A N 1
ATOM 833 C CA . ALA A 1 107 ? 7.518 -4.359 -11.955 1.00 96.56 107 ALA A CA 1
ATOM 834 C C . ALA A 1 107 ? 7.135 -4.227 -10.467 1.00 96.56 107 ALA A C 1
ATOM 836 O O . ALA A 1 107 ? 5.956 -4.293 -10.113 1.00 96.56 107 ALA A O 1
ATOM 837 N N . SER A 1 108 ? 8.108 -3.988 -9.583 1.00 95.19 108 SER A N 1
ATOM 838 C CA . SER A 1 108 ? 7.858 -3.784 -8.147 1.00 95.19 108 SER A CA 1
ATOM 839 C C . SER A 1 108 ? 7.074 -2.497 -7.882 1.00 95.19 108 SER A C 1
ATOM 841 O O . SER A 1 108 ? 6.126 -2.496 -7.099 1.00 95.19 108 SER A O 1
ATOM 843 N N . MET A 1 109 ? 7.398 -1.409 -8.586 1.00 94.50 109 MET A N 1
ATOM 844 C CA . MET A 1 109 ? 6.661 -0.149 -8.466 1.00 94.50 109 MET A CA 1
ATOM 845 C C . MET A 1 109 ? 5.216 -0.251 -8.958 1.00 94.50 109 MET A C 1
ATOM 847 O O . MET A 1 109 ? 4.330 0.383 -8.387 1.00 94.50 109 MET A O 1
ATOM 851 N N . ALA A 1 110 ? 4.953 -1.026 -10.016 1.00 97.06 110 ALA A N 1
ATOM 852 C CA . ALA A 1 110 ? 3.583 -1.272 -10.464 1.00 97.06 110 ALA A CA 1
ATOM 853 C C . ALA A 1 110 ? 2.754 -1.919 -9.342 1.00 97.06 110 ALA A C 1
ATOM 855 O O . ALA A 1 110 ? 1.633 -1.483 -9.076 1.00 97.06 110 ALA A O 1
ATOM 856 N N . GLN A 1 111 ? 3.330 -2.897 -8.636 1.00 98.00 111 GLN A N 1
ATOM 857 C CA . GLN A 1 111 ? 2.677 -3.573 -7.514 1.00 98.00 111 GLN A CA 1
ATOM 858 C C . GLN A 1 111 ? 2.419 -2.621 -6.345 1.00 98.00 111 GLN A C 1
ATOM 860 O O . GLN A 1 111 ? 1.276 -2.512 -5.909 1.00 98.00 111 GLN A O 1
ATOM 865 N N . THR A 1 112 ? 3.423 -1.878 -5.868 1.00 96.62 112 THR A N 1
ATOM 866 C CA . THR A 1 112 ? 3.232 -0.962 -4.725 1.00 96.62 112 THR A CA 1
ATOM 867 C C . THR A 1 112 ? 2.229 0.151 -5.033 1.00 96.62 112 THR A C 1
ATOM 869 O O . THR A 1 112 ? 1.409 0.495 -4.182 1.00 96.62 112 THR A O 1
ATOM 872 N N . ARG A 1 113 ? 2.185 0.643 -6.277 1.00 96.62 113 ARG A N 1
ATOM 873 C CA . ARG A 1 113 ? 1.132 1.564 -6.733 1.00 96.62 113 ARG A CA 1
ATOM 874 C C . ARG A 1 113 ? -0.251 0.937 -6.728 1.00 96.62 113 ARG A C 1
ATOM 876 O O . ARG A 1 113 ? -1.202 1.588 -6.305 1.00 96.62 113 ARG A O 1
ATOM 883 N N . ALA A 1 114 ? -0.380 -0.301 -7.198 1.00 98.31 114 ALA A N 1
ATOM 884 C CA . ALA A 1 114 ? -1.657 -1.006 -7.192 1.00 98.31 114 ALA A CA 1
ATOM 885 C C . ALA A 1 114 ? -2.139 -1.269 -5.755 1.00 98.31 114 ALA A C 1
ATOM 887 O O . ALA A 1 114 ? -3.321 -1.071 -5.477 1.00 98.31 114 ALA A O 1
ATOM 888 N N . VAL A 1 115 ? -1.232 -1.608 -4.829 1.00 98.50 115 VAL A N 1
ATOM 889 C CA . VAL A 1 115 ? -1.530 -1.733 -3.390 1.00 98.50 115 VAL A CA 1
ATOM 890 C C . VAL A 1 115 ? -2.030 -0.405 -2.822 1.00 98.50 115 VAL A C 1
ATOM 892 O O . VAL A 1 115 ? -3.121 -0.356 -2.249 1.00 98.50 115 VAL A O 1
ATOM 895 N N . GLY A 1 116 ? -1.281 0.684 -3.029 1.00 97.00 116 GLY A N 1
ATOM 896 C CA . GLY A 1 116 ? -1.689 2.020 -2.597 1.00 97.00 116 GLY A CA 1
ATOM 897 C C . GLY A 1 116 ? -3.058 2.405 -3.165 1.00 97.00 116 GLY A C 1
ATOM 898 O O . GLY A 1 116 ? -3.927 2.864 -2.424 1.00 97.00 116 GLY A O 1
ATOM 899 N N . LYS A 1 117 ? -3.293 2.137 -4.457 1.00 98.00 117 LYS A N 1
ATOM 900 C CA . LYS A 1 117 ? -4.570 2.404 -5.128 1.00 98.00 117 LYS A CA 1
ATOM 901 C C . LYS A 1 117 ? -5.727 1.645 -4.495 1.00 98.00 117 LYS A C 1
ATOM 903 O O . LYS A 1 117 ? -6.785 2.228 -4.257 1.00 98.00 117 LYS A O 1
ATOM 908 N N . ALA A 1 118 ? -5.530 0.356 -4.235 1.00 98.38 118 ALA A N 1
ATOM 909 C CA . ALA A 1 118 ? -6.549 -0.500 -3.650 1.00 98.38 118 ALA A CA 1
ATOM 910 C C . ALA A 1 118 ? -6.948 0.021 -2.259 1.00 98.38 118 ALA A C 1
ATOM 912 O O . ALA A 1 118 ? -8.133 0.214 -1.980 1.00 98.38 118 ALA A O 1
ATOM 913 N N . TYR A 1 119 ? -5.960 0.345 -1.415 1.00 98.38 119 TYR A N 1
ATOM 914 C CA . TYR A 1 119 ? -6.213 0.909 -0.090 1.00 98.38 119 TYR A CA 1
ATOM 915 C C . TYR A 1 119 ? -6.815 2.308 -0.133 1.00 98.38 119 TYR A C 1
ATOM 917 O O . TYR A 1 119 ? -7.734 2.584 0.633 1.00 98.38 119 TYR A O 1
ATOM 925 N N . ARG A 1 120 ? -6.382 3.177 -1.047 1.00 97.12 120 ARG A N 1
ATOM 926 C CA . ARG A 1 120 ? -6.995 4.494 -1.248 1.00 97.12 120 ARG A CA 1
ATOM 927 C C . ARG A 1 120 ? -8.492 4.388 -1.511 1.00 97.12 120 ARG A C 1
ATOM 929 O O . ARG A 1 120 ? -9.265 5.143 -0.924 1.00 97.12 120 ARG A O 1
ATOM 936 N N . LEU A 1 121 ? -8.897 3.483 -2.400 1.00 97.12 121 LEU A N 1
ATOM 937 C CA . LEU A 1 121 ? -10.306 3.304 -2.749 1.00 97.12 121 LEU A CA 1
ATOM 938 C C . LEU A 1 121 ? -11.122 2.745 -1.576 1.00 97.12 121 LEU A C 1
ATOM 940 O O . LEU A 1 121 ? -12.290 3.093 -1.435 1.00 97.12 121 LEU A O 1
ATOM 944 N N . TYR A 1 122 ? -10.508 1.925 -0.721 1.00 97.19 122 TYR A N 1
ATOM 945 C CA . TYR A 1 122 ? -11.190 1.267 0.393 1.00 97.19 122 TYR A CA 1
ATOM 946 C C . TYR A 1 122 ? -11.216 2.104 1.692 1.00 97.19 122 TYR A C 1
ATOM 948 O O . TYR A 1 122 ? -12.269 2.289 2.303 1.00 97.19 122 TYR A O 1
ATOM 956 N N . ILE A 1 123 ? -10.069 2.651 2.108 1.00 96.38 123 ILE A N 1
ATOM 957 C CA . ILE A 1 123 ? -9.850 3.350 3.392 1.00 96.38 123 ILE A CA 1
ATOM 958 C C . ILE A 1 123 ? -9.243 4.754 3.240 1.00 96.38 123 ILE A C 1
ATOM 960 O O . ILE A 1 123 ? -8.797 5.345 4.223 1.00 96.38 123 ILE A O 1
ATOM 964 N N . GLY A 1 124 ? -9.246 5.350 2.042 1.00 96.00 124 GLY A N 1
ATOM 965 C CA . GLY A 1 124 ? -8.697 6.699 1.819 1.00 96.00 124 GLY A CA 1
ATOM 966 C C . GLY A 1 124 ? -9.336 7.799 2.667 1.00 96.00 124 GLY A C 1
ATOM 967 O O . GLY A 1 124 ? -8.681 8.783 3.010 1.00 96.00 124 GLY A O 1
ATOM 968 N N . TRP A 1 125 ? -10.592 7.612 3.065 1.00 94.81 125 TRP A N 1
ATOM 969 C CA . TRP A 1 125 ? -11.294 8.510 3.977 1.00 94.81 125 TRP A CA 1
ATOM 970 C C . TRP A 1 125 ? -10.712 8.479 5.402 1.00 94.81 125 TRP A C 1
ATOM 972 O O . TRP A 1 125 ? -10.672 9.524 6.045 1.00 94.81 125 TRP A O 1
ATOM 982 N N . ILE A 1 126 ? -10.181 7.340 5.874 1.00 95.31 126 ILE A N 1
ATOM 983 C CA . ILE A 1 126 ? -9.487 7.249 7.173 1.00 95.31 126 ILE A CA 1
ATOM 984 C C . ILE A 1 126 ? -8.205 8.080 7.130 1.00 95.31 126 ILE A C 1
ATOM 986 O O . ILE A 1 126 ? -7.956 8.862 8.044 1.00 95.31 126 ILE A O 1
ATOM 990 N N . MET A 1 127 ? -7.435 7.988 6.039 1.00 95.06 127 MET A N 1
ATOM 991 C CA . MET A 1 127 ? -6.222 8.798 5.867 1.00 95.06 127 MET A CA 1
ATOM 992 C C . MET A 1 127 ? -6.529 10.297 5.829 1.00 95.06 127 MET A C 1
ATOM 994 O O . MET A 1 127 ? -5.810 11.084 6.443 1.00 95.06 127 MET A O 1
ATOM 998 N N . LYS A 1 128 ? -7.637 10.703 5.188 1.00 95.56 128 LYS A N 1
ATOM 999 C CA . LYS A 1 128 ? -8.097 12.098 5.255 1.00 95.56 128 LYS A CA 1
ATOM 1000 C C . LYS A 1 128 ? -8.452 12.535 6.670 1.00 95.56 128 LYS A C 1
ATOM 1002 O O . LYS A 1 128 ? -8.048 13.621 7.073 1.00 95.56 128 LYS A O 1
ATOM 1007 N N . LEU A 1 129 ? -9.170 11.707 7.428 1.00 95.31 129 LEU A N 1
ATOM 1008 C CA . LEU A 1 129 ? -9.502 12.005 8.826 1.00 95.31 129 LEU A CA 1
ATOM 1009 C C . LEU A 1 129 ? -8.253 12.090 9.715 1.00 95.31 129 LEU A C 1
ATOM 1011 O O . LEU A 1 129 ? -8.207 12.915 10.624 1.00 95.31 129 LEU A O 1
ATOM 1015 N N . ALA A 1 130 ? -7.224 11.294 9.419 1.00 94.50 130 ALA A N 1
ATOM 1016 C CA . ALA A 1 130 ? -5.914 11.364 10.064 1.00 94.50 130 ALA A CA 1
ATOM 1017 C C . ALA A 1 130 ? -5.110 12.629 9.677 1.00 94.50 130 ALA A C 1
ATOM 1019 O O . ALA A 1 130 ? -4.070 12.910 10.268 1.00 94.50 130 ALA A O 1
ATOM 1020 N N . GLY A 1 131 ? -5.596 13.437 8.729 1.00 93.69 131 GLY A N 1
ATOM 1021 C CA . GLY A 1 131 ? -4.959 14.681 8.295 1.00 93.69 131 GLY A CA 1
ATOM 1022 C C . GLY A 1 131 ? -3.922 14.513 7.184 1.00 93.69 131 GLY A C 1
ATOM 1023 O O . GLY A 1 131 ? -3.163 15.445 6.937 1.00 93.69 131 GLY A O 1
ATOM 1024 N N . PHE A 1 132 ? -3.891 13.360 6.514 1.00 95.38 132 PHE A N 1
ATOM 1025 C CA . PHE A 1 132 ? -3.045 13.125 5.346 1.00 95.38 132 PHE A CA 1
ATOM 1026 C C . PHE A 1 132 ? -3.801 13.355 4.037 1.00 95.38 132 PHE A C 1
ATOM 1028 O O . PHE A 1 132 ? -5.013 13.576 3.997 1.00 95.38 132 PHE A O 1
ATOM 1035 N N . GLU A 1 133 ? -3.087 13.284 2.924 1.00 94.69 133 GLU A N 1
ATOM 1036 C CA . GLU A 1 133 ? -3.670 13.161 1.602 1.00 94.69 133 GLU A CA 1
ATOM 1037 C C . GLU A 1 133 ? -4.198 11.748 1.345 1.00 94.69 133 GLU A C 1
ATOM 1039 O O . GLU A 1 133 ? -3.604 10.745 1.728 1.00 94.69 133 GLU A O 1
ATOM 1044 N N . SER A 1 134 ? -5.342 11.662 0.661 1.00 90.44 134 SER A N 1
ATOM 1045 C CA . SER A 1 134 ? -5.942 10.374 0.281 1.00 90.44 134 SER A CA 1
ATOM 1046 C C . SER A 1 134 ? -5.195 9.700 -0.864 1.00 90.44 134 SER A C 1
ATOM 1048 O O . SER A 1 134 ? -5.523 8.578 -1.228 1.00 90.44 134 SER A O 1
ATOM 1050 N N . THR A 1 135 ? -4.274 10.413 -1.507 1.00 90.00 135 THR A N 1
ATOM 1051 C CA . THR A 1 135 ? -3.444 9.879 -2.582 1.00 90.00 135 THR A CA 1
ATOM 1052 C C . THR A 1 135 ? -2.186 9.282 -1.948 1.00 90.00 135 THR A C 1
ATOM 1054 O O . THR A 1 135 ? -1.472 10.018 -1.273 1.00 90.00 135 THR A O 1
ATOM 1057 N N . PRO A 1 136 ? -1.904 7.983 -2.130 1.00 88.19 136 PRO A N 1
ATOM 1058 C CA . PRO A 1 136 ? -0.636 7.390 -1.728 1.00 88.19 136 PRO A CA 1
ATOM 1059 C C . PRO A 1 136 ? 0.539 8.083 -2.407 1.00 88.19 136 PRO A C 1
ATOM 1061 O O . PRO A 1 136 ? 0.425 8.510 -3.560 1.00 88.19 136 PRO A O 1
ATOM 1064 N N . PHE A 1 137 ? 1.677 8.141 -1.722 1.00 89.19 137 PHE A N 1
ATOM 1065 C CA . PHE A 1 137 ? 2.891 8.738 -2.271 1.00 89.19 137 PHE A CA 1
ATOM 1066 C C . PHE A 1 137 ? 3.317 8.076 -3.594 1.00 89.19 137 PHE A C 1
ATOM 1068 O O . PHE A 1 137 ? 3.704 8.754 -4.538 1.00 89.19 137 PHE A O 1
ATOM 1075 N N . GLU A 1 138 ? 3.174 6.758 -3.719 1.00 85.00 138 GLU A N 1
ATOM 1076 C CA . GLU A 1 138 ? 3.584 5.992 -4.900 1.00 85.00 138 GLU A CA 1
ATOM 1077 C C . GLU A 1 138 ? 2.757 6.332 -6.153 1.00 85.00 138 GLU A C 1
ATOM 1079 O O . GLU A 1 138 ? 3.246 6.172 -7.278 1.00 85.00 138 GLU A O 1
ATOM 1084 N N . GLU A 1 139 ? 1.518 6.813 -5.979 1.00 81.06 139 GLU A N 1
ATOM 1085 C CA . GLU A 1 139 ? 0.667 7.329 -7.064 1.00 81.06 139 GLU A CA 1
ATOM 1086 C C . GLU A 1 139 ? 1.062 8.748 -7.498 1.00 81.06 139 GLU A C 1
ATOM 1088 O O . GLU A 1 139 ? 0.578 9.233 -8.524 1.00 81.06 139 GLU A O 1
ATOM 1093 N N . MET A 1 140 ? 1.929 9.434 -6.751 1.00 81.44 140 MET A N 1
ATOM 1094 C CA . MET A 1 140 ? 2.345 10.778 -7.110 1.00 81.44 140 MET A CA 1
ATOM 1095 C C . MET A 1 140 ? 3.331 10.751 -8.270 1.00 81.44 140 MET A C 1
ATOM 1097 O O . MET A 1 140 ? 4.371 10.092 -8.244 1.00 81.44 140 MET A O 1
ATOM 1101 N N . GLN A 1 141 ? 3.024 11.547 -9.287 1.00 63.62 141 GLN A N 1
ATOM 1102 C CA . GLN A 1 141 ? 4.026 12.012 -10.231 1.00 63.62 141 GLN A CA 1
ATOM 1103 C C . GLN A 1 141 ? 4.752 13.171 -9.559 1.00 63.62 141 GLN A C 1
ATOM 1105 O O . GLN A 1 141 ? 4.397 14.332 -9.749 1.00 63.62 141 GLN A O 1
ATOM 1110 N N . THR A 1 142 ? 5.719 12.868 -8.695 1.00 53.19 142 THR A N 1
ATOM 1111 C CA . THR A 1 142 ? 6.607 13.919 -8.210 1.00 53.19 142 THR A CA 1
ATOM 1112 C C . THR A 1 142 ? 7.380 14.450 -9.413 1.00 53.19 142 THR A C 1
ATOM 1114 O O . THR A 1 142 ? 7.930 13.690 -10.217 1.00 53.19 142 THR A O 1
ATOM 1117 N N . GLU A 1 143 ? 7.391 15.772 -9.595 1.00 45.06 143 GLU A N 1
ATOM 1118 C CA . GLU A 1 143 ? 8.418 16.380 -10.429 1.00 45.06 143 GLU A CA 1
ATOM 1119 C C . GLU A 1 143 ? 9.746 15.854 -9.904 1.00 45.06 143 GLU A C 1
ATOM 1121 O O . GLU A 1 143 ? 10.004 16.032 -8.719 1.00 45.06 143 GLU A O 1
ATOM 1126 N N . ALA A 1 144 ? 10.499 15.127 -10.743 1.00 41.56 144 ALA A N 1
ATOM 1127 C CA . ALA A 1 144 ? 11.712 14.425 -10.333 1.00 41.56 144 ALA A CA 1
ATOM 1128 C C . ALA A 1 144 ? 12.509 15.265 -9.335 1.00 41.56 144 ALA A C 1
ATOM 1130 O O . ALA A 1 144 ? 13.145 16.255 -9.702 1.00 41.56 144 ALA A O 1
ATOM 1131 N N . VAL A 1 145 ? 12.406 14.879 -8.066 1.00 50.00 145 VAL A N 1
ATOM 1132 C CA . VAL A 1 145 ? 13.237 15.425 -7.013 1.00 50.00 145 VAL A CA 1
ATOM 1133 C C . VAL A 1 145 ? 14.645 15.035 -7.435 1.00 50.00 145 VAL A C 1
ATOM 1135 O O . VAL A 1 145 ? 14.886 13.861 -7.734 1.00 50.00 145 VAL A O 1
ATOM 1138 N N . SER A 1 146 ? 15.531 16.020 -7.600 1.00 47.56 146 SER A N 1
ATOM 1139 C CA . SER A 1 146 ? 16.882 15.752 -8.092 1.00 47.56 146 SER A CA 1
ATOM 1140 C C . SER A 1 146 ? 17.528 14.644 -7.248 1.00 47.56 146 SER A C 1
ATOM 1142 O O . SER A 1 146 ? 17.212 14.536 -6.058 1.00 47.56 146 SER A O 1
ATOM 1144 N N . PRO A 1 147 ? 18.414 13.810 -7.822 1.00 47.56 147 PRO A N 1
ATOM 1145 C CA . PRO A 1 147 ? 19.086 12.743 -7.078 1.00 47.56 147 PRO A CA 1
ATOM 1146 C C . PRO A 1 147 ? 19.711 13.238 -5.767 1.00 47.56 147 PRO A C 1
ATOM 1148 O O . PRO A 1 147 ? 19.632 12.553 -4.751 1.00 47.56 147 PRO A O 1
ATOM 1151 N N . ASP A 1 148 ? 20.223 14.470 -5.770 1.00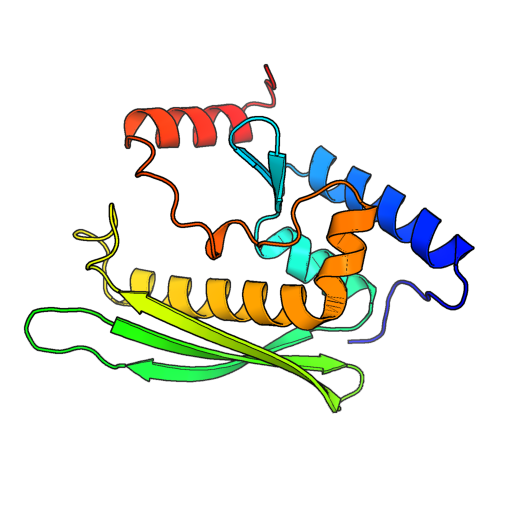 56.66 148 ASP A N 1
ATOM 1152 C CA . ASP A 1 148 ? 20.792 15.137 -4.599 1.00 56.66 148 ASP A CA 1
ATOM 1153 C C . ASP A 1 148 ? 19.735 15.416 -3.526 1.00 56.66 148 ASP A C 1
ATOM 1155 O O . ASP A 1 148 ? 19.926 15.092 -2.357 1.00 56.66 148 ASP A O 1
ATOM 1159 N N . LYS A 1 149 ? 18.568 15.923 -3.930 1.00 55.75 149 LYS A N 1
ATOM 1160 C CA . LYS A 1 149 ? 17.466 16.229 -3.017 1.00 55.75 149 LYS A CA 1
ATOM 1161 C C . LYS A 1 149 ? 16.783 14.952 -2.509 1.00 55.75 149 LYS A C 1
ATOM 1163 O O . LYS A 1 149 ? 16.359 14.907 -1.361 1.00 55.75 149 LYS A O 1
ATOM 1168 N N . MET A 1 150 ? 16.765 13.873 -3.298 1.00 51.53 150 MET A N 1
ATOM 1169 C CA . MET A 1 150 ? 16.369 12.541 -2.818 1.00 51.53 150 MET A CA 1
ATOM 1170 C C . MET A 1 150 ? 17.380 11.962 -1.824 1.00 51.53 150 MET A C 1
ATOM 1172 O O . MET A 1 150 ? 16.974 11.376 -0.824 1.00 51.53 150 MET A O 1
ATOM 1176 N N . ALA A 1 151 ? 18.682 12.140 -2.056 1.00 57.78 151 ALA A N 1
ATOM 1177 C CA . ALA A 1 151 ? 19.718 11.710 -1.120 1.00 57.78 151 ALA A CA 1
ATOM 1178 C C . ALA A 1 151 ? 19.656 12.490 0.205 1.00 57.78 151 ALA A C 1
ATOM 1180 O O . ALA A 1 151 ? 19.869 11.902 1.267 1.00 57.78 151 ALA A O 1
ATOM 1181 N N . GLU A 1 152 ? 19.314 13.779 0.160 1.00 61.06 152 GLU A N 1
ATOM 1182 C CA . GLU A 1 152 ? 19.066 14.605 1.346 1.00 61.06 152 GLU A CA 1
ATOM 1183 C C . GLU A 1 152 ? 17.808 14.174 2.102 1.00 61.06 152 GLU A C 1
ATOM 1185 O O . GLU A 1 152 ? 17.885 13.961 3.308 1.00 61.06 152 GLU A O 1
ATOM 1190 N N . ILE A 1 153 ? 16.687 13.939 1.412 1.00 58.88 153 ILE A N 1
ATOM 1191 C CA . ILE A 1 153 ? 15.448 13.442 2.033 1.00 58.88 153 ILE A CA 1
ATOM 1192 C C . ILE A 1 153 ? 15.678 12.077 2.699 1.00 58.88 153 ILE A C 1
ATOM 1194 O O . ILE A 1 153 ? 15.254 11.851 3.831 1.00 58.88 153 ILE A O 1
ATOM 1198 N N . VAL A 1 154 ? 16.406 11.172 2.038 1.00 53.12 154 VAL A N 1
ATOM 1199 C CA . VAL A 1 154 ? 16.749 9.853 2.595 1.00 53.12 154 VAL A CA 1
ATOM 1200 C C . VAL A 1 154 ? 17.712 9.973 3.783 1.00 53.12 154 VAL A C 1
ATOM 1202 O O . VAL A 1 154 ? 17.607 9.193 4.731 1.00 53.12 154 VAL A O 1
ATOM 1205 N N . LYS A 1 155 ? 18.636 10.943 3.778 1.00 55.53 155 LYS A N 1
ATOM 1206 C CA . LYS A 1 155 ? 19.505 11.234 4.931 1.00 55.53 155 LYS A CA 1
ATOM 1207 C C . LYS A 1 155 ? 18.726 11.828 6.106 1.00 55.53 155 LYS A C 1
ATOM 1209 O O . LYS A 1 155 ? 18.906 11.356 7.224 1.00 55.53 155 LYS A O 1
ATOM 1214 N N . ALA A 1 156 ? 17.841 12.793 5.868 1.00 52.91 156 ALA A N 1
ATOM 1215 C CA . ALA A 1 156 ? 17.002 13.409 6.898 1.00 52.91 156 ALA A CA 1
ATOM 1216 C C . ALA A 1 156 ? 16.049 12.384 7.541 1.00 52.91 156 ALA A C 1
ATOM 1218 O O . ALA A 1 156 ? 15.933 12.293 8.767 1.00 52.91 156 ALA A O 1
ATOM 1219 N N . ALA A 1 157 ? 15.462 11.498 6.728 1.00 44.78 157 ALA A N 1
ATOM 1220 C CA . ALA A 1 157 ? 14.654 10.388 7.221 1.00 44.78 157 ALA A CA 1
ATOM 1221 C C . ALA A 1 157 ? 15.455 9.468 8.163 1.00 44.78 157 ALA A C 1
ATOM 1223 O O . ALA A 1 157 ? 14.963 9.122 9.239 1.00 44.78 157 ALA A O 1
ATOM 1224 N N . LYS A 1 158 ? 16.710 9.147 7.818 1.00 42.03 158 LYS A N 1
ATOM 1225 C CA . LYS A 1 158 ? 17.596 8.285 8.622 1.00 42.03 158 LYS A CA 1
ATOM 1226 C C . LYS A 1 158 ? 18.155 8.944 9.884 1.00 42.03 158 LYS A C 1
ATOM 1228 O O . LYS A 1 158 ? 18.427 8.229 10.843 1.00 42.03 158 LYS A O 1
ATOM 1233 N N . ASN A 1 159 ? 18.306 10.266 9.903 1.00 43.59 159 ASN A N 1
ATOM 1234 C CA . ASN A 1 159 ? 19.012 10.960 10.984 1.00 43.59 159 ASN A CA 1
ATOM 1235 C C . ASN A 1 159 ? 18.109 11.560 12.068 1.00 43.59 159 ASN A C 1
ATOM 1237 O O . ASN A 1 159 ? 18.625 12.113 13.030 1.00 43.59 159 ASN A O 1
ATOM 1241 N N . GLY A 1 160 ? 16.782 11.434 11.975 1.00 44.91 160 GLY A N 1
ATOM 1242 C CA . GLY A 1 160 ? 15.911 11.900 13.067 1.00 44.91 160 GLY A CA 1
ATOM 1243 C C . GLY A 1 160 ? 15.801 13.425 13.202 1.00 44.91 160 GLY A C 1
ATOM 1244 O O . GLY A 1 160 ? 15.182 13.883 14.152 1.00 44.91 160 GLY A O 1
ATOM 1245 N N . GLU A 1 161 ? 16.366 14.197 12.277 1.00 39.66 161 GLU A N 1
ATOM 1246 C CA . GLU A 1 161 ? 16.329 15.660 12.306 1.00 39.66 161 GLU A CA 1
ATOM 1247 C C . GLU A 1 161 ? 15.266 16.156 11.325 1.00 39.66 161 GLU A C 1
ATOM 1249 O O . GLU A 1 161 ? 15.506 16.254 10.122 1.00 39.66 161 GLU A O 1
ATOM 1254 N N . ASP A 1 162 ? 14.069 16.410 11.852 1.00 46.94 162 ASP A N 1
ATOM 1255 C CA . ASP A 1 162 ? 13.023 17.142 11.143 1.00 46.94 162 ASP A CA 1
ATOM 1256 C C . ASP A 1 162 ? 13.293 18.647 11.303 1.00 46.94 162 ASP A C 1
ATOM 1258 O O . ASP A 1 162 ? 13.352 19.167 12.421 1.00 46.94 162 ASP A O 1
ATOM 1262 N N . SER A 1 163 ? 13.475 19.332 10.172 1.00 35.12 163 SER A N 1
ATOM 1263 C CA . SER A 1 163 ? 13.269 20.778 10.038 1.00 35.12 163 SER A CA 1
ATOM 1264 C C . SER A 1 163 ? 11.816 21.069 9.694 1.00 35.12 163 SER A C 1
ATOM 1266 O O . SER A 1 163 ? 11.344 20.419 8.730 1.00 35.12 163 SER A O 1
#

Radius of gyration: 16.71 Å; chains: 1; bounding box: 40×36×46 Å

Foldseek 3Di:
DAAQADDDDPVSLLVLLQVLLVVCVVLVQWDDDPNATAGALVSLQVSCVNGQKHKDFPDWDFPDDPQKTKIKTKIFIDHPNDGQWIFIFMFICPQPPNVPPDNVRRSVLNHSQRSLRRSLVRPLVSCVSSRHHSRHPSNDSPPPCPPVNVVVVVVCSVPVDDD

Secondary structure (DSSP, 8-state):
---SS---SHHHHHHHHHHHHHHHHHTT-EEESSS-EEE-HHHHHHHHHHTT-EEEEEEEEE--BTTB-EEEEEEEEEETTEEEEEEEEEEETTSTT-TT--HHHHHHHHHHHHHHHHHHHHHHHHHHHTTS-SS-GGG-------HHHHHHHHHHHHHT---